Protein AF-A0A7D0PAF0-F1 (afdb_monomer)

Structure (mmCIF, N/CA/C/O backbone):
data_AF-A0A7D0PAF0-F1
#
_entry.id   AF-A0A7D0PAF0-F1
#
loop_
_atom_site.group_PDB
_atom_site.id
_atom_site.type_symbol
_atom_site.label_atom_id
_atom_site.label_alt_id
_atom_site.label_comp_id
_atom_site.label_asym_id
_atom_site.label_entity_id
_atom_site.label_seq_id
_atom_site.pdbx_PDB_ins_code
_atom_site.Cartn_x
_atom_site.Cartn_y
_atom_site.Cartn_z
_atom_site.occupancy
_atom_site.B_iso_or_equiv
_atom_site.auth_seq_id
_atom_site.auth_comp_id
_atom_site.auth_asym_id
_atom_site.auth_atom_id
_atom_site.pdbx_PDB_model_num
ATOM 1 N N . MET A 1 1 ? 22.357 -59.387 -18.280 1.00 42.50 1 MET A N 1
ATOM 2 C CA . MET A 1 1 ? 22.967 -58.075 -17.972 1.00 42.50 1 MET A CA 1
ATOM 3 C C . MET A 1 1 ? 22.561 -57.061 -19.033 1.00 42.50 1 MET A C 1
ATOM 5 O O . MET A 1 1 ? 23.056 -57.149 -20.149 1.00 42.50 1 MET A O 1
ATOM 9 N N . LYS A 1 2 ? 21.662 -56.127 -18.709 1.00 41.62 2 LYS A N 1
ATOM 10 C CA . LYS A 1 2 ? 21.566 -54.812 -19.366 1.00 41.62 2 LYS A CA 1
ATOM 11 C C . LYS A 1 2 ? 20.629 -53.947 -18.513 1.00 41.62 2 LYS A C 1
ATOM 13 O O . LYS A 1 2 ? 19.415 -54.099 -18.573 1.00 41.62 2 LYS A O 1
ATOM 18 N N . PHE A 1 3 ? 21.205 -53.129 -17.635 1.00 47.62 3 PHE A N 1
ATOM 19 C CA . PHE A 1 3 ? 20.460 -52.125 -16.877 1.00 47.62 3 PHE A CA 1
ATOM 20 C C . PHE A 1 3 ? 20.032 -51.027 -17.854 1.00 47.62 3 PHE A C 1
ATOM 22 O O . PHE A 1 3 ? 20.879 -50.311 -18.385 1.00 47.62 3 PHE A O 1
ATOM 29 N N . LEU A 1 4 ? 18.733 -50.924 -18.131 1.00 47.91 4 LEU A N 1
ATOM 30 C CA . LEU A 1 4 ? 18.165 -49.781 -18.840 1.00 47.91 4 LEU A CA 1
ATOM 31 C C . LEU A 1 4 ? 18.051 -48.629 -17.839 1.00 47.91 4 LEU A C 1
ATOM 33 O O . LEU A 1 4 ? 17.118 -48.567 -17.043 1.00 47.91 4 LEU A O 1
ATOM 37 N N . ILE A 1 5 ? 19.056 -47.756 -17.845 1.00 57.22 5 ILE A N 1
ATOM 38 C CA . ILE A 1 5 ? 19.066 -46.505 -17.090 1.00 57.22 5 ILE A CA 1
ATOM 39 C C . ILE A 1 5 ? 18.062 -45.568 -17.769 1.00 57.22 5 ILE A C 1
ATOM 41 O O . ILE A 1 5 ? 18.363 -44.954 -18.790 1.00 57.22 5 ILE A O 1
ATOM 45 N N . PHE A 1 6 ? 16.851 -45.481 -17.219 1.00 53.66 6 PHE A N 1
ATOM 46 C CA . PHE A 1 6 ? 15.925 -44.401 -17.541 1.00 53.66 6 PHE A CA 1
ATOM 47 C C . PHE A 1 6 ? 16.489 -43.107 -16.946 1.00 53.66 6 PHE A C 1
ATOM 49 O O . PHE A 1 6 ? 16.373 -42.856 -15.748 1.00 53.66 6 PHE A O 1
ATOM 56 N N . PHE A 1 7 ? 17.138 -42.295 -17.782 1.00 56.78 7 PHE A N 1
ATOM 57 C CA . PHE A 1 7 ? 17.457 -40.908 -17.458 1.00 56.78 7 PHE A CA 1
ATOM 58 C C . PHE A 1 7 ? 16.136 -40.142 -17.322 1.00 56.78 7 PHE A C 1
ATOM 60 O O . PHE A 1 7 ? 15.528 -39.733 -18.311 1.00 56.78 7 PHE A O 1
ATOM 67 N N . VAL A 1 8 ? 15.666 -39.983 -16.086 1.00 56.81 8 VAL A N 1
ATOM 68 C CA . VAL A 1 8 ? 14.598 -39.041 -15.755 1.00 56.81 8 VAL A CA 1
ATOM 69 C C . VAL A 1 8 ? 15.165 -37.643 -15.996 1.00 56.81 8 VAL A C 1
ATOM 71 O O . VAL A 1 8 ? 15.962 -37.134 -15.210 1.00 56.81 8 VAL A O 1
ATOM 74 N N . LEU A 1 9 ? 14.790 -37.042 -17.125 1.00 55.28 9 LEU A N 1
ATOM 75 C CA . LEU A 1 9 ? 14.985 -35.624 -17.414 1.00 55.28 9 LEU A CA 1
ATOM 76 C C . LEU A 1 9 ? 14.126 -34.826 -16.426 1.00 55.28 9 LEU A C 1
ATOM 78 O O . LEU A 1 9 ? 12.972 -34.504 -16.696 1.00 55.28 9 LEU A O 1
ATOM 82 N N . ILE A 1 10 ? 14.680 -34.540 -15.249 1.00 61.09 10 ILE A N 1
ATOM 83 C CA . ILE A 1 10 ? 14.129 -33.532 -14.348 1.00 61.09 10 ILE A CA 1
ATOM 84 C C . ILE A 1 10 ? 14.406 -32.188 -15.019 1.00 61.09 10 ILE A C 1
ATOM 86 O O . ILE A 1 10 ? 15.493 -31.625 -14.897 1.00 61.09 10 ILE A O 1
ATOM 90 N N . THR A 1 11 ? 13.438 -31.687 -15.784 1.00 57.12 11 THR A N 1
ATOM 91 C CA . THR A 1 11 ? 13.436 -30.292 -16.215 1.00 57.12 11 THR A CA 1
ATOM 92 C C . THR A 1 11 ? 13.287 -29.441 -14.962 1.00 57.12 11 THR A C 1
ATOM 94 O O . THR A 1 11 ? 12.195 -29.318 -14.407 1.00 57.12 11 THR A O 1
ATOM 97 N N . VAL A 1 12 ? 14.398 -28.889 -14.481 1.00 58.94 12 VAL A N 1
ATOM 98 C CA . VAL A 1 12 ? 14.377 -27.838 -13.466 1.00 58.94 12 VAL A CA 1
ATOM 99 C C . VAL A 1 12 ? 13.710 -26.634 -14.124 1.00 58.94 12 VAL A C 1
ATOM 101 O O . VAL A 1 12 ? 14.317 -25.950 -14.945 1.00 58.94 12 VAL A O 1
ATOM 104 N N . VAL A 1 13 ? 12.427 -26.417 -13.833 1.00 53.75 13 VAL A N 1
ATOM 105 C CA . VAL A 1 13 ? 11.752 -25.172 -14.200 1.00 53.75 13 VAL A CA 1
ATOM 106 C C . VAL A 1 13 ? 12.341 -24.097 -13.298 1.00 53.75 13 VAL A C 1
ATOM 108 O O . VAL A 1 13 ? 11.983 -23.979 -12.128 1.00 53.75 13 VAL A O 1
ATOM 111 N N . SER A 1 14 ? 13.302 -23.351 -13.829 1.00 49.28 14 SER A N 1
ATOM 112 C CA . SER A 1 14 ? 13.846 -22.168 -13.177 1.00 49.28 14 SER A CA 1
ATOM 113 C C . SER A 1 14 ? 12.748 -21.104 -13.126 1.00 49.28 14 SER A C 1
ATOM 115 O O . SER A 1 14 ? 12.55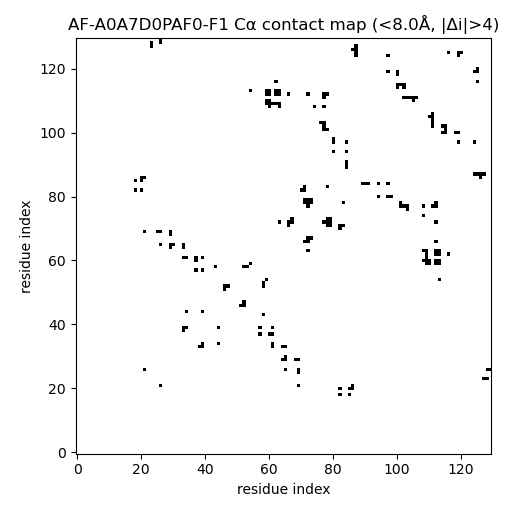1 -20.371 -14.093 1.00 49.28 14 SER A O 1
ATOM 117 N N . VAL A 1 15 ? 12.007 -21.019 -12.017 1.00 55.62 15 VAL A N 1
ATOM 118 C CA . VAL A 1 15 ? 11.228 -19.815 -11.702 1.00 55.62 15 VAL A CA 1
ATOM 119 C C . VAL A 1 15 ? 12.236 -18.679 -11.567 1.00 55.62 15 VAL A C 1
ATOM 121 O O . VAL A 1 15 ? 13.009 -18.621 -10.612 1.00 55.62 15 VAL A O 1
ATOM 124 N N . SER A 1 16 ? 12.279 -17.792 -12.559 1.00 53.69 16 SER A N 1
ATOM 125 C CA . SER A 1 16 ? 12.940 -16.505 -12.396 1.00 53.69 16 SER A CA 1
ATOM 126 C C . SER A 1 16 ? 12.205 -15.758 -11.286 1.00 53.69 16 SER A C 1
ATOM 128 O O . SER A 1 16 ? 10.996 -15.556 -11.395 1.00 53.69 16 SER A O 1
ATOM 130 N N . ALA A 1 17 ? 12.917 -15.356 -10.234 1.00 62.69 17 ALA A N 1
ATOM 131 C CA . ALA A 1 17 ? 12.399 -14.562 -9.119 1.00 62.69 17 ALA A CA 1
ATOM 132 C C . ALA A 1 17 ? 12.093 -13.104 -9.540 1.00 62.69 17 ALA A C 1
ATOM 134 O O . ALA A 1 17 ? 12.632 -12.150 -8.982 1.00 62.69 17 ALA A O 1
ATOM 135 N N . GLY A 1 18 ? 11.287 -12.931 -10.589 1.00 71.62 18 GLY A N 1
ATOM 136 C CA . GLY A 1 18 ? 10.774 -11.643 -11.039 1.00 71.62 18 GLY A CA 1
ATOM 137 C C . GLY A 1 18 ? 9.464 -11.308 -10.332 1.00 71.62 18 GLY A C 1
ATOM 138 O O . GLY A 1 18 ? 8.658 -12.194 -10.056 1.00 71.62 18 GLY A O 1
ATOM 139 N N . TYR A 1 19 ? 9.256 -10.026 -10.039 1.00 90.50 19 TYR A N 1
ATOM 140 C CA . TYR A 1 19 ? 7.970 -9.535 -9.555 1.00 90.50 19 TYR A CA 1
ATOM 141 C C . TYR A 1 19 ? 6.920 -9.612 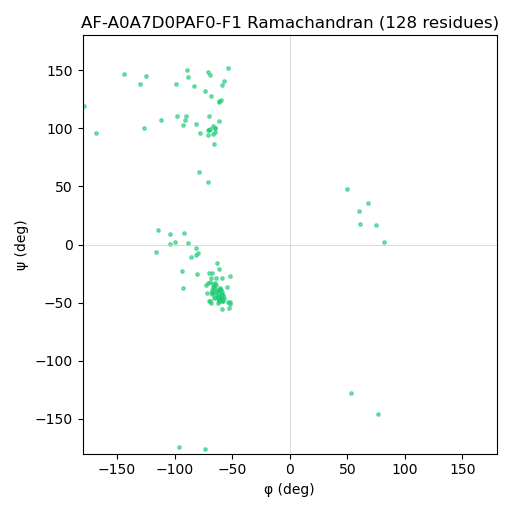-10.663 1.00 90.50 19 TYR A C 1
ATOM 143 O O . TYR A 1 19 ? 7.135 -9.113 -11.768 1.00 90.50 19 TYR A O 1
ATOM 151 N N . ASP A 1 20 ? 5.790 -10.233 -10.349 1.00 92.81 20 ASP A N 1
ATOM 152 C CA . ASP A 1 20 ? 4.647 -10.357 -11.246 1.00 92.81 20 ASP A CA 1
ATOM 153 C C . ASP A 1 20 ? 3.699 -9.165 -11.051 1.00 92.81 20 ASP A C 1
ATOM 155 O O . ASP A 1 20 ? 3.074 -9.033 -9.993 1.00 92.81 20 ASP A O 1
ATOM 159 N N . VAL A 1 21 ? 3.632 -8.288 -12.059 1.00 94.25 21 VAL A N 1
ATOM 160 C CA . VAL A 1 21 ? 2.849 -7.045 -12.025 1.00 94.25 21 VAL A CA 1
ATOM 161 C C . VAL A 1 21 ? 1.367 -7.357 -11.855 1.00 94.25 21 VAL A C 1
ATOM 163 O O . VAL A 1 21 ? 0.758 -8.057 -12.659 1.00 94.25 21 VAL A O 1
ATOM 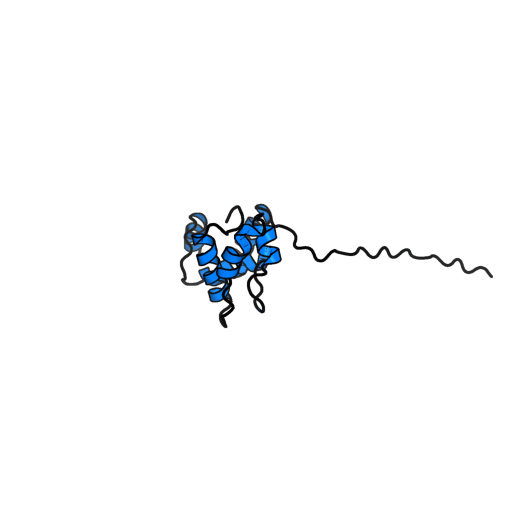166 N N . LYS A 1 22 ? 0.773 -6.782 -10.811 1.00 95.31 22 LYS A N 1
ATOM 167 C CA . LYS A 1 22 ? -0.616 -7.014 -10.426 1.00 95.31 22 LYS A CA 1
ATOM 168 C C . LYS A 1 22 ? -1.567 -6.152 -11.230 1.00 95.31 22 LYS A C 1
ATOM 170 O O . LYS A 1 22 ? -1.327 -4.964 -11.436 1.00 95.31 22 LYS A O 1
ATOM 175 N N . ASN A 1 23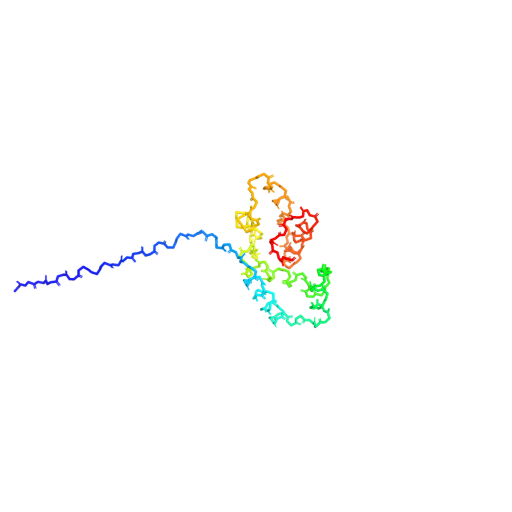 ? -2.658 -6.752 -11.678 1.00 94.94 23 ASN A N 1
ATOM 176 C CA . ASN A 1 23 ? -3.685 -6.059 -12.440 1.00 94.94 23 ASN A CA 1
ATOM 177 C C . ASN A 1 23 ? -4.837 -5.592 -11.526 1.00 94.94 23 ASN A C 1
ATOM 179 O O . ASN A 1 23 ? -4.797 -5.706 -10.297 1.00 94.94 23 ASN A O 1
ATOM 183 N N . LYS A 1 24 ? -5.898 -5.055 -12.135 1.00 94.81 24 LYS A N 1
ATOM 184 C CA . LYS A 1 24 ? -7.084 -4.596 -11.404 1.00 94.81 24 LYS A CA 1
ATOM 185 C C . LYS A 1 24 ? -7.787 -5.718 -10.624 1.00 94.81 24 LYS A C 1
ATOM 187 O O . LYS A 1 24 ? -8.278 -5.462 -9.528 1.00 94.81 24 LYS A O 1
ATOM 192 N N . GLU A 1 25 ? -7.848 -6.932 -11.164 1.00 96.19 25 GLU A N 1
ATOM 193 C CA . GLU A 1 25 ? -8.487 -8.078 -10.505 1.00 96.19 25 GLU A CA 1
ATOM 194 C C . GLU A 1 25 ? -7.705 -8.508 -9.262 1.00 96.19 25 GLU A C 1
ATOM 196 O O . GLU A 1 25 ? -8.306 -8.797 -8.227 1.00 96.19 25 GLU A O 1
ATOM 201 N N . ASP A 1 26 ? -6.371 -8.482 -9.331 1.00 97.12 26 ASP A N 1
ATOM 202 C CA . ASP A 1 26 ? -5.506 -8.737 -8.179 1.00 97.12 26 ASP A CA 1
ATOM 203 C C . ASP A 1 26 ? -5.720 -7.697 -7.073 1.00 97.12 26 ASP A C 1
ATOM 205 O O . ASP A 1 26 ? -5.850 -8.056 -5.902 1.00 97.12 26 ASP A O 1
ATOM 209 N N . LEU A 1 27 ? -5.813 -6.414 -7.442 1.00 96.56 27 LEU A N 1
ATOM 210 C CA . LEU A 1 27 ? -6.101 -5.326 -6.507 1.00 96.56 27 LEU A CA 1
ATOM 211 C C . LEU A 1 27 ? -7.490 -5.470 -5.874 1.00 96.56 27 LEU A C 1
ATOM 213 O O . LEU A 1 27 ? -7.632 -5.337 -4.659 1.00 96.56 27 LEU A O 1
ATOM 217 N N . ASP A 1 28 ? -8.518 -5.763 -6.667 1.00 97.38 28 ASP A N 1
ATOM 218 C CA . ASP A 1 28 ? -9.880 -5.931 -6.158 1.00 97.38 28 ASP A CA 1
ATOM 219 C C . ASP A 1 28 ? -9.991 -7.172 -5.251 1.00 97.38 28 ASP A C 1
ATOM 221 O O . ASP A 1 28 ? -10.655 -7.117 -4.209 1.00 97.38 28 ASP A O 1
ATOM 225 N N . ARG A 1 29 ? -9.270 -8.257 -5.572 1.00 98.25 29 ARG A N 1
ATOM 226 C CA . ARG A 1 29 ? -9.128 -9.430 -4.698 1.00 98.25 29 ARG A CA 1
ATOM 227 C C . ARG A 1 29 ? -8.432 -9.069 -3.385 1.00 98.25 29 ARG A C 1
ATOM 229 O O . ARG A 1 29 ? -8.991 -9.347 -2.327 1.00 98.25 29 ARG A O 1
ATOM 236 N N . ALA A 1 30 ? -7.287 -8.386 -3.439 1.00 98.19 30 ALA A N 1
ATOM 237 C CA . ALA A 1 30 ? -6.551 -7.947 -2.254 1.00 98.19 30 ALA A CA 1
ATOM 238 C C . ALA A 1 30 ? -7.418 -7.076 -1.330 1.00 98.19 30 ALA A C 1
ATOM 240 O O . ALA A 1 30 ? -7.493 -7.326 -0.128 1.00 98.19 30 ALA A O 1
ATOM 241 N N . ARG A 1 31 ? -8.145 -6.095 -1.882 1.00 97.88 31 ARG A N 1
ATOM 242 C CA . ARG A 1 31 ? -9.074 -5.253 -1.109 1.00 97.88 31 ARG A CA 1
ATOM 243 C C . ARG A 1 31 ? -10.156 -6.080 -0.423 1.00 97.88 31 ARG A C 1
ATOM 245 O O . ARG A 1 31 ? -10.415 -5.877 0.762 1.00 97.88 31 ARG A O 1
ATOM 252 N N . LYS A 1 32 ? -10.785 -7.009 -1.150 1.00 98.38 32 LYS A N 1
ATOM 253 C CA . LYS A 1 32 ? -11.839 -7.877 -0.610 1.00 98.38 32 LYS A CA 1
ATOM 254 C C . LYS A 1 32 ? -11.315 -8.743 0.535 1.00 98.38 32 LYS A C 1
ATOM 256 O O . LYS A 1 32 ? -11.952 -8.793 1.585 1.00 98.38 32 LYS A O 1
ATOM 261 N N . GLU A 1 33 ? -10.168 -9.385 0.343 1.00 98.56 33 GLU A N 1
ATOM 262 C CA . GLU A 1 33 ? -9.526 -10.221 1.361 1.00 98.56 33 GLU A CA 1
ATOM 263 C C . GLU A 1 33 ? -9.181 -9.400 2.607 1.00 98.56 33 GLU A C 1
ATOM 265 O O . GLU A 1 33 ? -9.554 -9.787 3.711 1.00 98.56 33 GLU A O 1
ATOM 270 N N . CYS A 1 34 ? -8.588 -8.216 2.442 1.00 98.62 34 CYS A N 1
ATOM 271 C CA . CYS A 1 34 ? -8.240 -7.338 3.560 1.00 98.62 34 CYS A CA 1
ATOM 272 C C . CYS A 1 34 ? -9.464 -6.788 4.306 1.00 98.62 34 CYS A C 1
ATOM 274 O O . CYS A 1 34 ? -9.428 -6.664 5.530 1.00 98.62 34 CYS A O 1
ATOM 276 N N . ILE A 1 35 ? -10.566 -6.489 3.604 1.00 98.56 35 ILE A N 1
ATOM 277 C CA . ILE A 1 35 ? -11.839 -6.107 4.238 1.00 98.56 35 ILE A CA 1
ATOM 278 C C . ILE A 1 35 ? -12.351 -7.237 5.136 1.00 98.56 35 ILE A C 1
ATOM 280 O O . ILE A 1 35 ? -12.785 -6.979 6.259 1.00 98.56 35 ILE A O 1
ATOM 284 N N . GLN A 1 36 ? -12.301 -8.479 4.646 1.00 98.44 36 GLN A N 1
ATOM 285 C CA . GLN A 1 36 ? -12.775 -9.649 5.383 1.00 98.44 36 GLN A CA 1
ATOM 286 C C . GLN A 1 36 ? -11.866 -9.990 6.567 1.00 98.44 36 GLN A C 1
ATOM 288 O O . GLN A 1 36 ? -12.359 -10.156 7.682 1.00 98.44 36 GLN A O 1
ATOM 293 N N . GLU A 1 37 ? -10.554 -10.055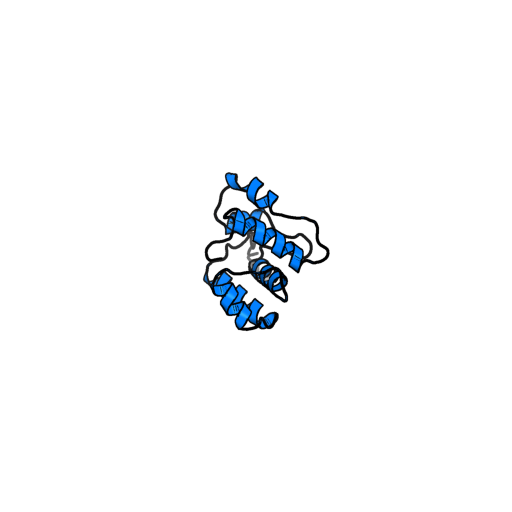 6.340 1.00 98.25 37 GLU A N 1
ATOM 294 C CA . GLU A 1 37 ? -9.549 -10.421 7.342 1.00 98.25 37 GLU A CA 1
ATOM 295 C C . GLU A 1 37 ? -9.548 -9.447 8.524 1.00 98.25 37 GLU A C 1
ATOM 297 O O . GLU A 1 37 ? -9.608 -9.861 9.682 1.00 98.25 37 GLU A O 1
ATOM 302 N N . LEU A 1 38 ? -9.568 -8.144 8.234 1.00 98.12 38 LEU A N 1
ATOM 303 C CA . LEU A 1 38 ? -9.517 -7.094 9.251 1.00 98.12 38 LEU A CA 1
ATOM 304 C C . LEU A 1 38 ? -10.899 -6.691 9.777 1.00 98.12 38 LEU A C 1
ATOM 306 O O . LEU A 1 38 ? -10.995 -5.793 10.613 1.00 98.12 38 LEU A O 1
ATOM 310 N N . LYS A 1 39 ? -11.970 -7.336 9.290 1.00 97.94 39 LYS A N 1
ATOM 311 C CA . LYS A 1 39 ? -13.367 -7.027 9.634 1.00 97.94 39 LYS A CA 1
ATOM 312 C C . LYS A 1 39 ? -13.669 -5.531 9.497 1.00 97.94 39 LYS A C 1
ATOM 314 O O . LYS A 1 39 ? -14.229 -4.913 10.403 1.00 97.94 39 LYS A O 1
ATOM 319 N N . VAL A 1 40 ? -13.271 -4.945 8.366 1.00 98.00 40 VAL A N 1
ATOM 320 C CA . VAL A 1 40 ? -13.430 -3.508 8.112 1.00 98.00 40 VAL A CA 1
ATOM 321 C C . VAL A 1 40 ? -14.922 -3.142 8.166 1.00 98.00 40 VAL A C 1
ATOM 323 O O . VAL A 1 40 ? -15.716 -3.723 7.420 1.00 98.00 40 VAL A O 1
ATOM 326 N N . PRO A 1 41 ? -15.329 -2.180 9.016 1.00 97.62 41 PRO A N 1
ATOM 327 C CA . PRO A 1 41 ? -16.713 -1.725 9.091 1.00 97.62 41 PRO A CA 1
ATOM 328 C C . PRO A 1 41 ? -17.234 -1.224 7.741 1.00 97.62 41 PRO A C 1
ATOM 330 O O . PRO A 1 41 ? -16.535 -0.499 7.035 1.00 97.62 41 PRO A O 1
ATOM 333 N N . GLY A 1 42 ? -18.496 -1.528 7.417 1.00 96.25 42 GLY A N 1
ATOM 334 C CA . GLY A 1 42 ? -19.110 -1.136 6.140 1.00 96.25 42 GLY A CA 1
ATOM 335 C C . GLY A 1 42 ? -19.026 0.367 5.842 1.00 96.25 42 GLY A C 1
ATOM 336 O O . GLY A 1 42 ? -18.738 0.747 4.713 1.00 96.25 42 GLY A O 1
ATOM 337 N N . GLY A 1 43 ? -19.154 1.218 6.868 1.00 96.00 43 GLY A N 1
ATOM 338 C CA . GLY A 1 43 ? -18.993 2.668 6.714 1.00 96.00 43 GLY A CA 1
ATOM 339 C C . GLY A 1 43 ? -17.602 3.080 6.213 1.00 96.00 43 GLY A C 1
ATOM 340 O O . GLY A 1 43 ? -17.503 3.953 5.356 1.00 96.00 43 GLY A O 1
ATOM 341 N N . LEU A 1 44 ? -16.535 2.411 6.668 1.00 97.44 44 LEU A N 1
ATOM 342 C CA . LEU A 1 44 ? -15.182 2.652 6.154 1.00 97.44 44 LEU A CA 1
ATOM 343 C C . LEU A 1 44 ? -15.004 2.082 4.744 1.00 97.44 44 LEU A C 1
ATOM 345 O O . LEU A 1 44 ? -14.348 2.706 3.919 1.00 97.44 44 LEU A O 1
ATOM 349 N N . VAL A 1 45 ? -15.632 0.945 4.422 1.00 96.88 45 VAL A N 1
ATOM 350 C CA . VAL A 1 45 ? -15.628 0.405 3.048 1.00 96.88 45 VAL A CA 1
ATOM 351 C C . VAL A 1 45 ? -16.225 1.414 2.06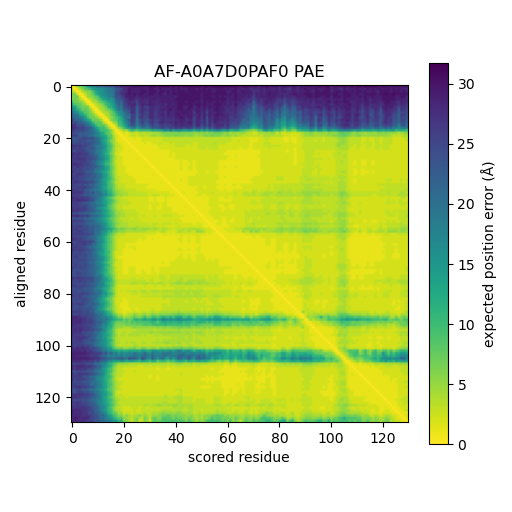0 1.00 96.88 45 VAL A C 1
ATOM 353 O O . VAL A 1 45 ? -15.684 1.605 0.968 1.00 96.88 45 VAL A O 1
ATOM 356 N N . ASP A 1 46 ? -17.304 2.098 2.439 1.00 97.12 46 ASP A N 1
ATOM 357 C CA . ASP A 1 46 ? -17.910 3.142 1.611 1.0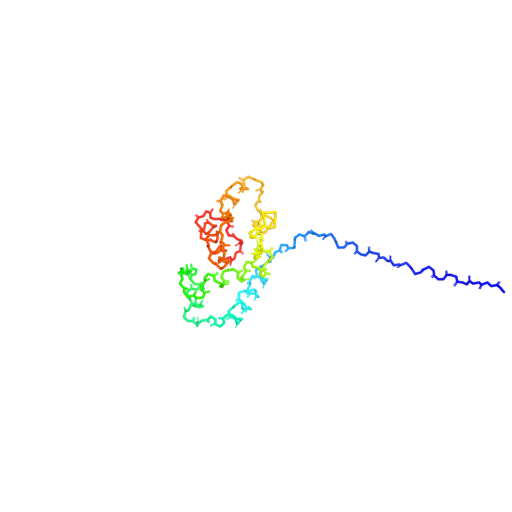0 97.12 46 ASP A CA 1
ATOM 358 C C . ASP A 1 46 ? -17.039 4.402 1.497 1.00 97.12 46 ASP A C 1
ATOM 360 O O . ASP A 1 46 ? -17.036 5.046 0.445 1.00 97.12 46 ASP A O 1
ATOM 364 N N . GLU A 1 47 ? -16.262 4.743 2.530 1.00 96.94 47 GLU A N 1
ATOM 365 C CA . GLU A 1 47 ? -15.236 5.790 2.451 1.00 96.94 47 GLU A CA 1
ATOM 366 C C . GLU A 1 47 ? -14.096 5.396 1.494 1.00 96.94 47 GLU A C 1
ATOM 368 O O . GLU A 1 47 ? -13.737 6.178 0.609 1.00 96.94 47 GLU A O 1
ATOM 373 N N . TYR A 1 48 ? -13.587 4.164 1.580 1.00 95.19 48 TYR A N 1
ATOM 374 C CA . TYR A 1 48 ? -12.497 3.673 0.727 1.00 95.19 48 TYR A CA 1
ATOM 375 C C . TYR A 1 48 ? -12.884 3.675 -0.755 1.00 95.19 48 TYR A C 1
ATOM 377 O O . TYR A 1 48 ? -12.096 4.090 -1.604 1.00 95.19 48 TYR A O 1
ATOM 385 N N . ARG A 1 49 ? -14.133 3.313 -1.080 1.00 93.25 49 ARG A N 1
ATOM 386 C CA . ARG A 1 49 ? -14.688 3.422 -2.446 1.00 93.25 49 ARG A CA 1
ATOM 387 C C . ARG A 1 49 ? -14.668 4.852 -2.991 1.00 93.25 49 ARG A C 1
ATOM 389 O O . ARG A 1 49 ? -14.564 5.042 -4.199 1.00 93.25 49 ARG A O 1
ATOM 396 N N . LYS A 1 50 ? -14.745 5.852 -2.111 1.00 94.81 50 LYS A N 1
ATOM 397 C CA . LYS A 1 50 ? -14.653 7.285 -2.439 1.00 94.81 50 LYS A CA 1
ATOM 398 C C . LYS A 1 50 ? -13.219 7.817 -2.351 1.00 94.81 50 LYS A C 1
ATOM 400 O O . LYS A 1 50 ? -13.020 9.025 -2.420 1.00 94.81 50 LYS A O 1
ATOM 405 N N . LYS A 1 51 ? -12.230 6.929 -2.197 1.00 93.00 51 LYS A N 1
ATOM 406 C CA . LYS A 1 51 ? -10.810 7.251 -1.991 1.00 93.00 51 LYS A CA 1
ATOM 407 C C . LYS A 1 51 ? -10.545 8.085 -0.733 1.00 93.00 51 LYS A C 1
ATOM 409 O O . LYS A 1 51 ? -9.587 8.852 -0.683 1.00 93.00 51 LYS A O 1
ATOM 414 N N . ILE A 1 52 ? -11.386 7.931 0.288 1.00 95.00 52 ILE A N 1
ATOM 415 C CA . ILE A 1 52 ? -11.218 8.577 1.588 1.00 95.00 52 ILE A CA 1
ATOM 416 C C . ILE A 1 52 ? -10.561 7.566 2.524 1.00 95.00 52 ILE A C 1
ATOM 418 O O . ILE A 1 52 ? -11.180 6.584 2.913 1.00 95.00 52 ILE A O 1
ATOM 422 N N . TYR A 1 53 ? -9.307 7.818 2.888 1.00 94.81 53 TYR A N 1
ATOM 423 C CA . TYR A 1 53 ? -8.526 6.969 3.785 1.00 94.81 53 TYR A CA 1
ATOM 424 C C . TYR A 1 53 ? -7.990 7.841 4.921 1.00 94.81 53 TYR A C 1
ATOM 426 O O . TYR A 1 53 ? -7.047 8.600 4.721 1.00 94.81 53 TYR A O 1
ATOM 434 N N . LYS A 1 54 ? -8.632 7.795 6.090 1.00 95.19 54 LYS A N 1
ATOM 435 C CA . LYS A 1 54 ? -8.218 8.558 7.280 1.00 95.19 54 LYS A CA 1
ATOM 436 C C . LYS A 1 54 ? -7.229 7.742 8.110 1.00 95.19 54 LYS A C 1
ATOM 438 O O . LYS A 1 54 ? -7.334 6.519 8.152 1.00 95.19 54 LYS A O 1
ATOM 443 N N . PHE A 1 55 ? -6.310 8.398 8.818 1.00 94.62 55 PHE A N 1
ATOM 444 C CA . PHE A 1 55 ? -5.383 7.723 9.736 1.00 94.62 55 PHE A CA 1
ATOM 445 C C . PHE A 1 55 ? -6.077 7.389 11.062 1.00 94.62 55 PHE A C 1
ATOM 447 O O . PHE A 1 55 ? -5.752 7.929 12.113 1.00 94.62 55 PHE A O 1
ATOM 454 N N . GLU A 1 56 ? -7.104 6.550 10.995 1.00 93.06 56 GLU A N 1
ATOM 455 C CA . GLU A 1 56 ? -7.968 6.231 12.126 1.00 93.06 56 GLU A CA 1
ATOM 456 C C . GLU A 1 56 ? -8.397 4.764 12.071 1.00 93.06 56 GLU A C 1
ATOM 458 O O . GLU A 1 56 ? -8.604 4.187 10.993 1.00 93.06 56 GLU A O 1
ATOM 463 N N . GLY A 1 57 ? -8.556 4.172 13.257 1.00 94.31 57 GLY A N 1
ATOM 464 C CA . GLY A 1 57 ? -9.031 2.803 13.422 1.00 94.31 57 GLY A CA 1
ATOM 465 C C . GLY A 1 57 ? -8.219 1.796 12.605 1.00 94.31 57 GLY A C 1
ATOM 466 O O . GLY A 1 57 ? -6.995 1.751 12.680 1.00 94.31 57 GLY A O 1
ATOM 467 N N . VAL A 1 58 ? -8.917 0.983 11.810 1.00 97.44 58 VAL A N 1
ATOM 468 C CA . VAL A 1 58 ? -8.331 -0.122 11.030 1.00 97.44 58 VAL A CA 1
ATOM 469 C C . VAL A 1 58 ? -7.681 0.322 9.711 1.00 97.44 58 VAL A C 1
ATOM 471 O O . VAL A 1 58 ? -6.996 -0.466 9.061 1.00 97.44 58 VAL A O 1
ATOM 474 N N . THR A 1 59 ? -7.860 1.580 9.301 1.00 97.94 59 THR A N 1
ATOM 475 C CA . THR A 1 59 ? -7.447 2.055 7.971 1.00 97.94 59 THR A CA 1
ATOM 476 C C . THR A 1 59 ? -5.949 1.902 7.686 1.00 97.94 59 THR A C 1
ATOM 478 O O . THR A 1 59 ? -5.620 1.418 6.600 1.00 97.94 59 THR A O 1
ATOM 481 N N . PRO A 1 60 ? -5.019 2.223 8.611 1.00 97.44 60 PRO A N 1
ATOM 482 C CA . PRO A 1 60 ? -3.592 2.021 8.357 1.00 97.44 60 PRO A CA 1
ATOM 483 C C . PRO A 1 60 ? -3.251 0.553 8.079 1.00 97.44 60 PRO A C 1
ATOM 485 O O . PRO A 1 60 ? -2.537 0.241 7.126 1.00 97.44 60 PRO A O 1
ATOM 488 N N . CYS A 1 61 ? -3.840 -0.365 8.849 1.00 98.31 61 CYS A N 1
ATOM 489 C CA . CYS A 1 61 ? -3.628 -1.797 8.663 1.00 98.31 61 CYS A CA 1
ATOM 490 C C . CYS A 1 61 ? -4.302 -2.335 7.398 1.00 98.31 61 CYS A C 1
ATOM 492 O O . CYS A 1 61 ? -3.750 -3.221 6.751 1.00 98.31 61 CYS A O 1
ATOM 494 N N . TYR A 1 62 ? -5.450 -1.783 6.997 1.00 98.62 62 TYR A N 1
ATOM 495 C CA . TYR A 1 62 ? -6.065 -2.103 5.709 1.00 98.62 62 TYR A CA 1
ATOM 496 C C . TYR A 1 62 ? -5.144 -1.737 4.539 1.00 98.62 62 TYR A C 1
ATOM 498 O O . TYR A 1 62 ? -4.914 -2.566 3.659 1.00 98.62 62 TYR A O 1
ATOM 506 N N . ILE A 1 63 ? -4.552 -0.540 4.563 1.00 97.88 63 ILE A N 1
ATOM 507 C CA . ILE A 1 63 ? -3.595 -0.102 3.541 1.00 97.88 63 ILE A CA 1
ATOM 508 C C . ILE A 1 63 ? -2.370 -1.021 3.507 1.00 97.88 63 ILE A C 1
ATOM 510 O O . ILE A 1 63 ? -2.012 -1.516 2.437 1.00 97.88 63 ILE A O 1
ATOM 514 N N . LYS A 1 64 ? -1.773 -1.309 4.672 1.00 97.75 64 LYS A N 1
ATOM 515 C CA . LYS A 1 64 ? -0.669 -2.272 4.789 1.00 97.75 64 LYS A CA 1
ATOM 516 C C . LYS A 1 64 ? -1.042 -3.624 4.182 1.00 97.75 64 LYS A C 1
ATOM 518 O O . LYS A 1 64 ? -0.285 -4.157 3.374 1.00 97.75 64 LYS A O 1
ATOM 523 N N . CYS A 1 65 ? -2.208 -4.160 4.541 1.00 98.69 65 CYS A N 1
ATOM 524 C CA . CYS A 1 65 ? -2.686 -5.446 4.049 1.00 98.69 65 CYS A CA 1
ATOM 525 C C . CYS A 1 65 ? -2.777 -5.461 2.519 1.00 98.69 65 CYS A C 1
ATOM 527 O O . CYS A 1 65 ? -2.226 -6.363 1.892 1.00 98.69 65 CYS A O 1
ATOM 529 N N . VAL A 1 66 ? -3.385 -4.440 1.902 1.00 98.25 66 VAL A N 1
ATOM 530 C CA . VAL A 1 66 ? -3.514 -4.375 0.438 1.00 98.25 66 VAL A CA 1
ATOM 531 C C . VAL A 1 66 ? -2.139 -4.343 -0.231 1.00 98.25 66 VAL A C 1
ATOM 533 O O . VAL A 1 66 ? -1.888 -5.148 -1.124 1.00 98.25 66 VAL A O 1
ATOM 536 N N . PHE A 1 67 ? -1.216 -3.489 0.221 1.00 97.88 67 PHE A N 1
ATOM 537 C CA . PHE A 1 67 ? 0.135 -3.451 -0.353 1.00 97.88 67 PHE A CA 1
ATOM 538 C C . PHE A 1 67 ? 0.916 -4.753 -0.132 1.00 97.88 67 PHE A C 1
ATOM 540 O O . PHE A 1 67 ? 1.649 -5.177 -1.024 1.00 97.88 67 PHE A O 1
ATOM 547 N N . SER A 1 68 ? 0.721 -5.425 1.003 1.00 97.69 68 SER A N 1
ATOM 548 C CA . SER A 1 68 ? 1.360 -6.717 1.288 1.00 97.69 68 SER A CA 1
ATOM 549 C C . SER A 1 68 ? 0.828 -7.825 0.374 1.00 97.69 68 SER A C 1
ATOM 551 O O . SER A 1 68 ? 1.602 -8.602 -0.175 1.00 97.69 68 SER A O 1
ATOM 553 N N . ARG A 1 69 ? -0.491 -7.867 0.130 1.00 97.50 69 ARG A N 1
ATOM 554 C CA . ARG A 1 69 ? -1.131 -8.827 -0.793 1.00 97.50 69 ARG A CA 1
ATOM 555 C C . ARG A 1 69 ? -0.685 -8.636 -2.242 1.00 97.50 69 ARG A C 1
ATOM 557 O O . ARG A 1 69 ? -0.643 -9.601 -3.000 1.00 97.50 69 ARG A O 1
ATOM 564 N N . LEU A 1 70 ? -0.328 -7.410 -2.615 1.00 96.75 70 LEU A N 1
ATOM 565 C CA . LEU A 1 70 ? 0.273 -7.107 -3.913 1.00 96.75 70 LEU A CA 1
ATOM 566 C C . LEU A 1 70 ? 1.775 -7.427 -3.962 1.00 96.75 70 LEU A C 1
ATOM 568 O O . LEU A 1 70 ? 2.359 -7.360 -5.033 1.00 96.75 70 LEU A O 1
ATOM 572 N N . GLY A 1 71 ? 2.407 -7.786 -2.840 1.00 95.81 71 GLY A N 1
ATOM 573 C CA . GLY A 1 71 ? 3.849 -8.036 -2.756 1.00 95.81 71 GLY A CA 1
ATOM 574 C C . GLY A 1 71 ? 4.698 -6.762 -2.770 1.00 95.81 71 GLY A C 1
ATOM 575 O O . GLY A 1 71 ? 5.892 -6.818 -3.042 1.00 95.81 71 GLY A O 1
ATOM 576 N N . LEU A 1 72 ? 4.089 -5.606 -2.503 1.00 95.88 72 LEU A N 1
ATOM 577 C CA . LEU A 1 72 ? 4.735 -4.295 -2.581 1.00 95.88 72 LEU A CA 1
ATOM 578 C C . LEU A 1 72 ? 5.298 -3.823 -1.245 1.00 95.88 72 LEU A C 1
ATOM 580 O O . LEU A 1 72 ? 6.188 -2.976 -1.241 1.00 95.88 72 LEU A O 1
ATOM 584 N N . PHE A 1 73 ? 4.773 -4.348 -0.140 1.00 95.44 73 PHE A N 1
ATOM 585 C CA . PHE A 1 73 ? 5.190 -4.026 1.219 1.00 95.44 73 PHE A CA 1
ATOM 586 C C . PHE A 1 73 ? 5.454 -5.312 2.000 1.00 95.44 73 PHE A C 1
ATOM 588 O O . PHE A 1 73 ? 4.675 -6.259 1.912 1.00 95.44 73 PHE A O 1
ATOM 595 N N . ASP A 1 74 ? 6.530 -5.318 2.772 1.00 93.56 74 ASP A N 1
ATOM 596 C CA . ASP A 1 74 ? 6.895 -6.382 3.698 1.00 93.56 74 ASP A CA 1
ATOM 597 C C . ASP A 1 74 ? 7.084 -5.802 5.108 1.00 93.56 74 ASP A C 1
ATOM 599 O O . ASP A 1 74 ? 7.554 -4.678 5.268 1.00 93.56 74 ASP A O 1
ATOM 603 N N . ASP A 1 75 ? 6.715 -6.561 6.140 1.00 93.31 75 ASP A N 1
ATOM 604 C CA . ASP A 1 75 ? 6.767 -6.085 7.528 1.00 93.31 75 ASP A CA 1
ATOM 605 C C . ASP A 1 75 ? 8.194 -5.864 8.053 1.00 93.31 75 ASP A C 1
ATOM 607 O O . ASP A 1 75 ? 8.377 -5.081 8.984 1.00 93.31 75 ASP A O 1
ATOM 611 N N . ALA A 1 76 ? 9.197 -6.546 7.491 1.00 90.81 76 ALA A N 1
ATOM 612 C CA . ALA A 1 76 ? 10.586 -6.437 7.923 1.00 90.81 76 ALA A CA 1
ATOM 613 C C . ALA A 1 76 ? 11.364 -5.376 7.136 1.00 90.81 76 ALA A C 1
ATOM 615 O O . ALA A 1 76 ? 12.211 -4.693 7.711 1.00 90.81 76 ALA A O 1
ATOM 616 N N . ILE A 1 77 ? 11.099 -5.246 5.831 1.00 90.94 77 ILE A N 1
ATOM 617 C CA . ILE A 1 77 ? 11.891 -4.379 4.937 1.00 90.94 77 ILE A CA 1
ATOM 618 C C . ILE A 1 77 ? 11.112 -3.209 4.321 1.00 90.94 77 ILE A C 1
ATOM 620 O O . ILE A 1 77 ? 11.717 -2.361 3.670 1.00 90.94 77 ILE A O 1
ATOM 624 N N . GLY A 1 78 ? 9.797 -3.128 4.523 1.00 93.12 78 GLY A N 1
ATOM 625 C CA . GLY A 1 78 ? 8.965 -2.045 4.007 1.00 93.12 78 GLY A CA 1
ATOM 626 C C . GLY A 1 78 ? 8.657 -2.172 2.517 1.00 93.12 78 GLY A C 1
ATOM 627 O O . GLY A 1 78 ? 8.458 -3.271 1.993 1.00 93.12 78 GLY A O 1
ATOM 628 N N . PHE A 1 79 ? 8.567 -1.034 1.822 1.00 94.12 79 PHE A N 1
ATOM 629 C CA . PHE A 1 79 ? 8.273 -1.018 0.389 1.00 94.12 79 PHE A CA 1
ATOM 630 C C . PHE A 1 79 ? 9.471 -1.480 -0.449 1.00 94.12 79 PHE A C 1
ATOM 632 O O . PHE A 1 79 ? 10.588 -0.990 -0.296 1.00 94.12 79 PHE A O 1
ATOM 639 N N . GLN A 1 80 ? 9.227 -2.383 -1.401 1.00 91.38 80 GLN A N 1
ATOM 640 C CA . GLN A 1 80 ? 10.272 -2.891 -2.292 1.00 91.38 80 GLN A CA 1
ATOM 641 C C . GLN A 1 80 ? 10.367 -2.051 -3.569 1.00 91.38 80 GLN A C 1
ATOM 643 O O . GLN A 1 80 ? 9.519 -2.153 -4.455 1.00 91.38 80 GLN A O 1
ATOM 648 N N . THR A 1 81 ? 11.427 -1.246 -3.697 1.00 90.69 81 THR A N 1
ATOM 649 C CA . THR A 1 81 ? 11.584 -0.239 -4.767 1.00 90.69 81 THR A CA 1
ATOM 650 C C . THR A 1 81 ? 11.384 -0.812 -6.164 1.00 90.69 81 THR A C 1
ATOM 652 O O . THR A 1 81 ? 10.595 -0.287 -6.945 1.00 90.69 81 THR A O 1
ATOM 655 N N . ASN A 1 82 ? 12.077 -1.907 -6.481 1.00 90.81 82 ASN A N 1
ATOM 656 C CA . ASN A 1 82 ? 12.044 -2.484 -7.825 1.00 90.81 82 ASN A CA 1
ATO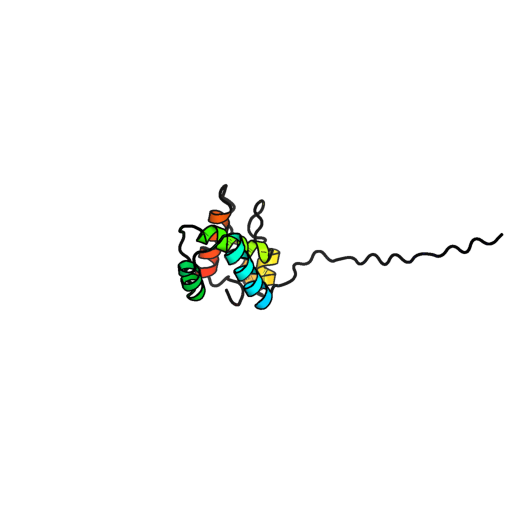M 657 C C . ASN A 1 82 ? 10.657 -3.035 -8.177 1.00 90.81 82 ASN A C 1
ATOM 659 O O . ASN A 1 82 ? 10.207 -2.888 -9.310 1.00 90.81 82 ASN A O 1
ATOM 663 N N . TYR A 1 83 ? 9.967 -3.633 -7.204 1.00 93.50 83 TYR A N 1
ATOM 664 C CA . TYR A 1 83 ? 8.633 -4.202 -7.400 1.00 93.50 83 TYR A CA 1
ATOM 665 C C . TYR A 1 83 ? 7.603 -3.089 -7.559 1.00 93.50 83 TYR A C 1
ATOM 667 O O . TYR A 1 83 ? 6.765 -3.130 -8.454 1.00 93.50 83 TYR A O 1
ATOM 675 N N . TYR A 1 84 ? 7.731 -2.039 -6.749 1.00 94.44 84 TYR A N 1
ATOM 676 C CA . TYR A 1 84 ? 6.865 -0.873 -6.809 1.00 94.44 84 TYR A CA 1
ATOM 677 C C . TYR A 1 84 ? 6.972 -0.139 -8.145 1.00 94.44 84 TYR A C 1
ATOM 679 O O . TYR A 1 84 ? 5.960 0.189 -8.757 1.00 94.44 84 TYR A O 1
ATOM 687 N N . LEU A 1 85 ? 8.189 0.083 -8.638 1.00 93.12 85 LEU A N 1
ATOM 688 C CA . LEU A 1 85 ? 8.404 0.757 -9.917 1.00 93.12 85 LEU A CA 1
ATOM 689 C C . LEU A 1 85 ? 7.910 -0.068 -11.103 1.00 93.12 85 LEU A C 1
ATOM 691 O O . LEU A 1 85 ? 7.260 0.479 -11.994 1.00 93.12 85 LEU A O 1
ATOM 695 N N . ALA A 1 86 ? 8.150 -1.383 -11.075 1.00 93.00 86 ALA A N 1
ATOM 696 C CA . ALA A 1 86 ? 7.566 -2.302 -12.045 1.00 93.00 86 ALA A CA 1
ATOM 697 C C . ALA A 1 86 ? 6.031 -2.231 -12.019 1.00 93.00 86 ALA A C 1
ATOM 699 O O . ALA A 1 86 ? 5.401 -2.143 -13.069 1.00 93.00 86 ALA A O 1
ATOM 700 N N . GLN A 1 87 ? 5.431 -2.197 -10.825 1.00 94.81 87 GLN A N 1
ATOM 701 C CA . GLN A 1 87 ? 3.983 -2.158 -10.646 1.00 94.81 87 GLN A CA 1
ATOM 702 C C . GLN A 1 87 ? 3.326 -0.890 -11.195 1.00 94.81 87 GLN A C 1
ATOM 704 O O . GLN A 1 87 ? 2.244 -0.965 -11.772 1.00 94.81 87 GLN A O 1
ATOM 709 N N . ILE A 1 88 ? 3.936 0.276 -10.984 1.00 92.75 88 ILE A N 1
ATOM 710 C CA . ILE A 1 88 ? 3.376 1.546 -11.465 1.00 92.75 88 ILE A CA 1
ATOM 711 C C . ILE A 1 88 ? 3.688 1.796 -12.947 1.00 92.75 88 ILE A C 1
ATOM 713 O O . ILE A 1 88 ? 3.270 2.816 -13.489 1.00 92.75 88 ILE A O 1
ATOM 717 N N . GLY A 1 89 ? 4.457 0.911 -13.597 1.00 87.88 89 GLY A N 1
ATOM 718 C CA . GLY A 1 89 ? 4.824 1.027 -15.010 1.00 87.88 89 GLY A CA 1
ATOM 719 C C . GLY A 1 89 ? 5.629 2.286 -15.343 1.00 87.88 89 GLY A C 1
ATOM 720 O O . GLY A 1 89 ? 5.701 2.685 -16.506 1.00 87.88 89 GLY A O 1
ATOM 721 N N . LYS A 1 90 ? 6.217 2.945 -14.336 1.00 79.00 90 LYS A N 1
ATOM 722 C CA . LYS A 1 90 ? 7.015 4.162 -14.514 1.00 79.00 90 LYS A CA 1
ATOM 723 C C . LYS A 1 90 ? 8.496 3.804 -14.521 1.00 79.00 90 LYS A C 1
ATOM 725 O O . LYS A 1 90 ? 8.960 2.989 -13.731 1.00 79.00 90 LYS A O 1
ATOM 730 N N . GLY A 1 91 ? 9.235 4.426 -15.436 1.00 76.25 91 GLY A N 1
ATOM 731 C CA . GLY A 1 91 ? 10.670 4.200 -15.584 1.00 76.25 91 GLY A CA 1
ATOM 732 C C . GLY A 1 91 ? 11.506 4.832 -14.469 1.00 76.25 91 GLY A C 1
ATOM 733 O O . GLY A 1 91 ? 10.998 5.475 -13.551 1.00 76.25 91 GLY A O 1
ATOM 734 N N . GLU A 1 92 ? 12.825 4.711 -14.612 1.00 83.00 92 GLU A N 1
ATOM 735 C CA . GLU A 1 92 ? 13.826 5.207 -13.657 1.00 83.00 92 GLU A CA 1
ATOM 736 C C . GLU A 1 92 ? 13.661 6.684 -13.258 1.00 83.00 92 GLU A C 1
ATOM 738 O O . GLU A 1 92 ? 14.008 7.055 -12.142 1.00 83.00 92 GLU A O 1
ATOM 743 N N . GLY A 1 93 ? 13.076 7.523 -14.119 1.00 87.06 93 GLY A N 1
ATOM 744 C CA . GLY A 1 93 ? 12.918 8.961 -13.873 1.00 87.06 93 GLY A CA 1
ATOM 745 C C . GLY A 1 93 ? 12.032 9.343 -12.681 1.00 87.06 93 GLY A C 1
ATOM 746 O O . GLY A 1 93 ? 12.099 10.484 -12.237 1.00 87.06 93 GLY A O 1
ATOM 747 N N . VAL A 1 94 ? 11.216 8.425 -12.144 1.00 89.31 94 VAL A N 1
ATOM 748 C CA . VAL A 1 94 ? 10.424 8.679 -10.921 1.00 89.31 94 VAL A CA 1
ATOM 749 C C . VAL A 1 94 ? 10.992 8.000 -9.678 1.00 89.31 94 VAL A C 1
ATOM 751 O O . VAL A 1 94 ? 10.403 8.128 -8.606 1.00 89.31 94 VAL A O 1
ATOM 754 N N . ARG A 1 95 ? 12.115 7.279 -9.805 1.00 93.31 95 ARG A N 1
ATOM 755 C CA . ARG A 1 95 ? 12.694 6.469 -8.727 1.00 93.31 95 ARG A CA 1
ATOM 756 C C . ARG A 1 95 ? 12.883 7.261 -7.455 1.00 93.31 95 ARG A C 1
ATOM 758 O O . ARG A 1 95 ? 12.346 6.859 -6.435 1.00 93.31 95 ARG A O 1
ATOM 765 N N . ASP A 1 96 ? 13.592 8.379 -7.546 1.00 93.62 96 ASP A N 1
ATOM 766 C CA . ASP A 1 96 ? 13.958 9.186 -6.383 1.00 93.62 96 ASP A CA 1
ATOM 767 C C . ASP A 1 96 ? 12.722 9.782 -5.701 1.00 93.62 96 ASP A C 1
ATOM 769 O O . ASP A 1 96 ? 12.664 9.884 -4.479 1.00 93.62 96 ASP A O 1
ATOM 773 N N . GLY A 1 97 ? 11.685 10.110 -6.481 1.00 92.50 97 GLY A N 1
ATOM 774 C CA . GLY A 1 97 ? 10.397 10.540 -5.940 1.00 92.50 97 GLY A CA 1
ATOM 775 C C . GLY A 1 97 ? 9.668 9.415 -5.202 1.00 92.50 97 GLY A C 1
ATOM 776 O O . GLY A 1 97 ? 9.121 9.636 -4.125 1.00 92.50 97 GLY A O 1
ATOM 777 N N . VAL A 1 98 ? 9.680 8.201 -5.760 1.00 93.31 98 VAL A N 1
ATOM 778 C CA . VAL A 1 98 ? 9.061 7.016 -5.149 1.00 93.31 98 VAL A CA 1
ATOM 779 C C . VAL A 1 98 ? 9.817 6.594 -3.890 1.00 93.31 98 VAL A C 1
ATOM 781 O O . VAL A 1 98 ? 9.200 6.430 -2.842 1.00 93.31 98 VAL A O 1
ATOM 784 N N . THR A 1 99 ? 11.141 6.457 -3.953 1.00 93.38 99 THR A N 1
ATOM 785 C CA . THR A 1 99 ? 11.967 6.062 -2.803 1.00 93.38 99 THR A CA 1
ATOM 786 C C . THR A 1 99 ? 12.015 7.147 -1.736 1.00 93.38 99 THR A C 1
ATOM 788 O O . THR A 1 99 ? 12.088 6.821 -0.557 1.00 93.38 99 THR A O 1
ATOM 791 N N . GLY A 1 100 ? 11.872 8.422 -2.108 1.00 93.75 100 GLY A N 1
ATOM 792 C CA . GLY A 1 100 ? 11.692 9.521 -1.158 1.00 93.75 100 GLY A CA 1
ATOM 793 C C . GLY A 1 100 ? 10.420 9.402 -0.309 1.00 93.75 100 GLY A C 1
ATOM 794 O O . GLY A 1 100 ? 10.355 9.976 0.776 1.00 93.75 100 GLY A O 1
ATOM 795 N N . CYS A 1 101 ? 9.421 8.632 -0.757 1.00 93.81 101 CYS A N 1
ATOM 796 C CA . CYS A 1 101 ? 8.238 8.297 0.039 1.00 93.81 101 CYS A CA 1
ATOM 797 C C . CYS A 1 101 ? 8.438 7.078 0.955 1.00 93.81 101 CYS A C 1
ATOM 799 O O . CYS A 1 101 ? 7.569 6.798 1.786 1.00 93.81 101 CYS A O 1
ATOM 801 N N . PHE A 1 102 ? 9.529 6.324 0.797 1.00 89.75 102 PHE A N 1
ATOM 802 C CA . PHE A 1 102 ? 9.790 5.147 1.614 1.00 89.75 102 PHE A CA 1
ATOM 803 C C . PHE A 1 102 ? 10.397 5.616 2.935 1.00 89.75 102 PHE A C 1
ATOM 805 O O . PHE A 1 102 ? 11.558 6.007 3.016 1.00 89.75 102 PHE A O 1
ATOM 812 N N . ASP A 1 103 ? 9.579 5.606 3.981 1.00 79.75 103 ASP A N 1
ATOM 813 C CA . ASP A 1 103 ? 10.076 5.722 5.347 1.00 79.75 103 ASP A CA 1
ATOM 814 C C . ASP A 1 103 ? 10.797 4.405 5.705 1.00 79.75 103 ASP A C 1
ATOM 816 O O . ASP A 1 103 ? 10.403 3.354 5.213 1.00 79.75 103 ASP A O 1
ATOM 820 N N . ASN A 1 104 ? 11.831 4.434 6.543 1.00 68.00 104 ASN A N 1
ATOM 821 C CA . ASN A 1 104 ? 12.449 3.231 7.132 1.00 68.00 104 ASN A CA 1
ATOM 822 C C . ASN A 1 104 ? 12.251 3.200 8.657 1.00 68.00 104 ASN A C 1
ATOM 824 O O . ASN A 1 104 ? 12.915 2.451 9.372 1.00 68.00 104 ASN A O 1
ATOM 828 N N . SER A 1 105 ? 11.369 4.059 9.174 1.00 64.56 105 SER A N 1
ATOM 829 C CA . SER A 1 105 ? 11.106 4.211 10.598 1.00 64.56 105 SER A CA 1
ATOM 830 C C . SER A 1 105 ? 9.699 3.725 10.955 1.00 64.56 105 SER A C 1
ATOM 832 O O . SER A 1 105 ? 8.680 4.368 10.681 1.00 64.56 105 SER A O 1
ATOM 834 N N . GLY A 1 106 ? 9.627 2.570 11.614 1.00 63.53 106 GLY A N 1
ATOM 835 C CA . GLY A 1 106 ? 8.364 2.093 12.164 1.00 63.53 106 GLY A CA 1
ATOM 836 C C . GLY A 1 106 ? 8.489 0.776 12.909 1.00 63.53 106 GLY A C 1
ATOM 837 O O . GLY A 1 106 ? 8.831 -0.240 12.323 1.00 63.53 106 GLY A O 1
ATOM 838 N N . THR A 1 107 ? 8.159 0.782 14.199 1.00 74.56 107 THR A N 1
ATOM 839 C CA . THR A 1 107 ? 7.798 -0.444 14.931 1.00 74.56 107 THR A CA 1
ATOM 840 C C . THR A 1 107 ? 6.345 -0.844 14.661 1.00 74.56 107 THR A C 1
ATOM 842 O O . THR A 1 107 ? 6.000 -2.017 14.752 1.00 74.56 107 THR A O 1
ATOM 845 N N . ASP A 1 108 ? 5.498 0.126 14.297 1.00 91.94 108 ASP A N 1
ATOM 846 C CA . ASP A 1 108 ? 4.136 -0.086 13.810 1.00 91.94 108 ASP A CA 1
ATOM 847 C C . ASP A 1 108 ? 4.145 -0.168 12.279 1.00 91.94 108 ASP A C 1
ATOM 849 O O . ASP A 1 108 ? 4.233 0.846 11.576 1.00 91.94 108 ASP A O 1
ATOM 853 N N . THR A 1 109 ? 4.045 -1.391 11.759 1.00 93.75 109 THR A N 1
ATOM 854 C CA . THR A 1 109 ? 4.076 -1.645 10.315 1.00 93.75 109 THR A CA 1
ATOM 855 C C . THR A 1 109 ? 2.821 -1.147 9.595 1.00 93.75 109 THR A C 1
ATOM 857 O O . THR A 1 109 ? 2.889 -0.795 8.415 1.00 93.75 109 THR A O 1
ATOM 860 N N . CYS A 1 110 ? 1.683 -1.020 10.288 1.00 96.12 110 CYS A N 1
ATOM 861 C CA . CYS A 1 110 ? 0.474 -0.431 9.718 1.00 96.12 110 CYS A CA 1
ATOM 862 C C . CYS A 1 110 ? 0.654 1.072 9.484 1.00 96.12 110 CYS A C 1
ATOM 864 O O . CYS A 1 110 ? 0.365 1.580 8.397 1.00 96.12 110 CYS A O 1
ATOM 866 N N . ALA A 1 111 ? 1.158 1.788 10.492 1.00 94.62 111 ALA A N 1
ATOM 867 C CA . ALA A 1 111 ? 1.462 3.209 10.365 1.00 94.62 111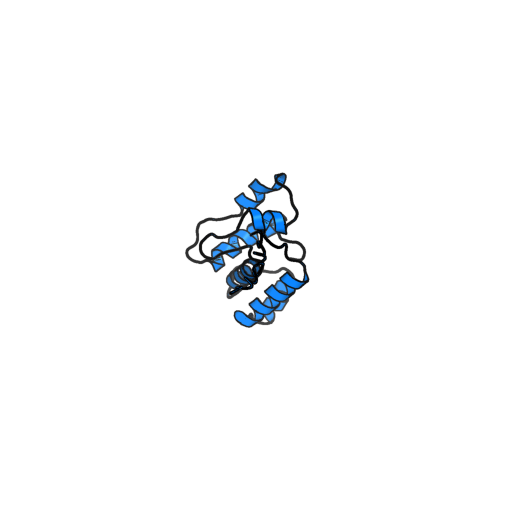 ALA A CA 1
ATOM 868 C C . ALA A 1 111 ? 2.556 3.462 9.323 1.00 94.62 111 ALA A C 1
ATOM 870 O O . ALA A 1 111 ? 2.459 4.409 8.540 1.00 94.62 111 ALA A O 1
ATOM 871 N N . TRP A 1 112 ? 3.563 2.590 9.276 1.00 94.44 112 TRP A N 1
ATOM 872 C CA . TRP A 1 112 ? 4.642 2.652 8.301 1.00 94.44 112 TRP A CA 1
ATOM 873 C C . TRP A 1 112 ? 4.128 2.578 6.856 1.00 94.44 112 TRP A C 1
ATOM 875 O O . TRP A 1 112 ? 4.355 3.508 6.075 1.00 94.44 112 TRP A O 1
ATOM 885 N N . ALA A 1 113 ? 3.362 1.538 6.510 1.00 95.56 113 ALA A N 1
ATOM 886 C CA . ALA A 1 113 ? 2.791 1.408 5.170 1.00 95.56 113 ALA A CA 1
ATOM 887 C C . ALA A 1 113 ? 1.867 2.588 4.822 1.00 95.56 113 ALA A C 1
ATOM 889 O O . ALA A 1 113 ? 1.885 3.098 3.698 1.00 95.56 113 ALA A O 1
ATOM 890 N N . TYR A 1 114 ? 1.085 3.062 5.797 1.00 95.94 114 TYR A N 1
ATOM 891 C CA . TYR A 1 114 ? 0.167 4.179 5.603 1.00 95.94 114 TYR A CA 1
ATOM 892 C C . TYR A 1 114 ? 0.882 5.503 5.293 1.00 95.94 114 TYR A C 1
ATOM 894 O O . TYR A 1 114 ? 0.434 6.251 4.423 1.00 95.94 114 TYR A O 1
ATOM 902 N N . LYS A 1 115 ? 2.001 5.810 5.961 1.00 94.69 115 LYS A N 1
ATOM 903 C CA . LYS A 1 115 ? 2.795 7.015 5.658 1.00 94.69 115 LYS A CA 1
ATOM 904 C C . LYS A 1 115 ? 3.270 7.017 4.204 1.00 94.69 115 LYS A C 1
ATOM 906 O O . LYS A 1 115 ? 3.093 8.022 3.511 1.00 94.69 115 LYS A O 1
ATOM 911 N N . GLY A 1 116 ? 3.809 5.886 3.739 1.00 94.75 116 GLY A N 1
ATOM 912 C CA . GLY A 1 116 ? 4.215 5.716 2.343 1.00 94.75 116 GLY A CA 1
ATOM 913 C C . GLY A 1 116 ? 3.032 5.910 1.396 1.00 94.75 116 GLY A C 1
ATOM 914 O O . GLY A 1 116 ? 3.100 6.736 0.488 1.00 94.75 116 GLY A O 1
ATOM 915 N N . PHE A 1 117 ? 1.897 5.262 1.681 1.00 95.75 117 PHE A N 1
ATOM 916 C CA . PHE A 1 117 ? 0.650 5.433 0.931 1.00 95.75 117 PHE A CA 1
ATOM 917 C C . PHE A 1 117 ? 0.217 6.896 0.786 1.00 95.75 117 PHE A C 1
ATOM 919 O O . PHE A 1 117 ? -0.064 7.338 -0.326 1.00 95.75 117 PHE A O 1
ATOM 926 N N . VAL A 1 118 ? 0.193 7.669 1.875 1.00 95.06 118 VAL A N 1
ATOM 927 C CA . VAL A 1 118 ? -0.179 9.092 1.824 1.00 95.06 118 VAL A CA 1
ATOM 928 C C . VAL A 1 118 ? 0.788 9.885 0.946 1.00 95.06 118 VAL A C 1
ATOM 930 O O . VAL A 1 118 ? 0.357 10.762 0.194 1.00 95.06 118 VAL A O 1
ATOM 933 N N . CYS A 1 119 ? 2.085 9.583 1.012 1.00 95.81 119 CYS A N 1
ATOM 934 C CA . CYS A 1 119 ? 3.076 10.210 0.147 1.00 95.81 119 CYS A CA 1
ATOM 935 C C . CYS A 1 119 ? 2.854 9.844 -1.331 1.00 95.81 119 CYS A C 1
ATOM 937 O O . CYS A 1 119 ? 2.813 10.742 -2.175 1.00 95.81 119 CYS A O 1
ATOM 939 N N . PHE A 1 120 ? 2.608 8.569 -1.652 1.00 95.31 120 PHE A N 1
ATOM 940 C CA . PHE A 1 120 ? 2.303 8.133 -3.019 1.00 95.31 120 PHE A CA 1
ATOM 941 C C . PHE A 1 120 ? 1.020 8.764 -3.557 1.00 95.31 120 PHE A C 1
ATOM 943 O O . PHE A 1 120 ? 0.985 9.196 -4.708 1.00 95.31 120 PHE A O 1
ATOM 950 N N . PHE A 1 121 ? -0.019 8.858 -2.723 1.00 93.31 121 PHE A N 1
ATOM 951 C CA . PHE A 1 121 ? -1.294 9.478 -3.078 1.00 93.31 121 PHE A CA 1
ATOM 952 C C . PHE A 1 121 ? -1.099 10.948 -3.463 1.00 93.31 121 PHE A C 1
ATOM 954 O O . PHE A 1 121 ? -1.593 11.387 -4.499 1.00 93.31 121 PHE A O 1
ATOM 961 N N . LYS A 1 122 ? -0.330 11.705 -2.669 1.00 93.81 122 LYS A N 1
ATOM 962 C CA . LYS A 1 122 ? -0.046 13.127 -2.925 1.00 93.81 122 LYS A CA 1
ATOM 963 C C . LYS A 1 122 ? 0.791 13.363 -4.182 1.00 93.81 122 LYS A C 1
ATOM 965 O O . LYS A 1 122 ? 0.595 14.375 -4.845 1.00 93.81 122 LYS A O 1
ATOM 970 N N . ASN A 1 123 ? 1.710 12.451 -4.498 1.00 93.44 123 ASN A N 1
ATOM 971 C CA . ASN A 1 123 ? 2.660 12.608 -5.603 1.00 93.44 123 ASN A CA 1
ATOM 972 C C . ASN A 1 123 ? 2.256 11.860 -6.889 1.00 93.44 123 ASN A C 1
ATOM 974 O O . ASN A 1 123 ? 2.997 11.876 -7.869 1.00 93.44 123 ASN A O 1
ATOM 978 N N . GLY A 1 124 ? 1.095 11.195 -6.917 1.00 92.50 124 GLY A N 1
ATOM 979 C CA . GLY A 1 124 ? 0.646 10.444 -8.095 1.00 92.50 124 GLY A CA 1
ATOM 980 C C . GLY A 1 124 ? 1.508 9.211 -8.392 1.00 92.50 124 GLY A C 1
ATOM 981 O O . GLY A 1 124 ? 1.763 8.886 -9.556 1.00 92.50 124 GLY A O 1
ATOM 982 N N . PHE A 1 125 ? 1.983 8.539 -7.342 1.00 94.44 125 PHE A N 1
ATOM 983 C CA . PHE A 1 125 ? 2.766 7.303 -7.428 1.00 94.44 125 PHE A CA 1
ATOM 984 C C . PHE A 1 125 ? 1.966 6.054 -7.066 1.00 94.44 125 PHE A C 1
ATOM 986 O O . PHE A 1 125 ? 2.551 4.991 -6.938 1.00 94.44 125 PHE A O 1
ATOM 993 N N . LEU A 1 126 ? 0.647 6.144 -6.895 1.00 92.81 126 LEU A N 1
ATOM 994 C CA . LEU A 1 126 ? -0.149 4.946 -6.640 1.00 92.81 126 LEU A CA 1
ATOM 995 C C . LEU A 1 126 ? -0.218 4.037 -7.876 1.00 92.81 126 LEU A C 1
ATOM 997 O O . LEU A 1 126 ? -0.288 4.556 -8.991 1.00 92.81 126 LEU A O 1
ATOM 1001 N N . PRO A 1 127 ? -0.255 2.704 -7.682 1.00 89.25 127 PRO A N 1
ATOM 1002 C CA . PRO A 1 127 ? -0.591 1.763 -8.743 1.00 89.25 127 PRO A CA 1
ATOM 1003 C C . PRO A 1 127 ? -1.923 2.098 -9.413 1.00 89.25 127 PRO A C 1
ATOM 1005 O O . PRO A 1 127 ? -2.839 2.636 -8.782 1.00 89.25 127 PRO A O 1
ATOM 1008 N N . ASP A 1 128 ? -2.055 1.733 -10.682 1.00 85.81 128 ASP A N 1
ATOM 1009 C CA . ASP A 1 128 ? -3.290 1.962 -11.423 1.00 85.81 128 ASP A CA 1
ATOM 1010 C C . ASP A 1 128 ? -4.491 1.281 -10.753 1.00 85.81 128 ASP A C 1
ATOM 1012 O O . ASP A 1 128 ? -4.437 0.143 -10.284 1.00 85.81 128 ASP A O 1
ATOM 1016 N N . GLY A 1 129 ? -5.611 2.003 -10.706 1.00 81.38 129 GLY A N 1
ATOM 1017 C CA . GLY A 1 129 ? -6.851 1.519 -10.100 1.00 81.38 129 GLY A CA 1
ATOM 1018 C C . GLY A 1 129 ? -6.931 1.647 -8.575 1.00 81.38 129 GLY A C 1
ATOM 1019 O O . GLY A 1 129 ? -7.956 1.235 -8.015 1.00 81.38 129 GLY A O 1
ATOM 1020 N N . PHE A 1 130 ? -5.915 2.221 -7.911 1.00 80.88 130 PHE A N 1
ATOM 1021 C CA . PHE A 1 130 ? -5.957 2.528 -6.474 1.00 80.88 130 PHE A CA 1
ATOM 1022 C C . PHE A 1 130 ? -7.005 3.595 -6.103 1.00 80.88 130 PHE A C 1
ATOM 1024 O O . PHE A 1 130 ? -7.221 4.568 -6.874 1.00 80.88 130 PHE A O 1
#

Radius of gyration: 19.58 Å; Cα contacts (8 Å, |Δi|>4): 120; chains: 1; bounding box: 42×71×34 Å

Mean predicted aligned error: 7.85 Å

Solvent-accessible surface area (backbone atoms only — not comparable to full-atom values): 7923 Å² total; per-residue (Å²): 142,81,86,82,80,78,79,77,81,76,78,78,79,78,78,73,94,66,79,76,72,70,53,64,67,54,52,53,47,28,47,53,50,33,38,60,75,70,62,57,53,66,72,57,54,58,32,46,78,71,73,49,82,59,98,49,88,64,42,25,46,42,50,27,42,32,37,35,68,69,67,33,35,42,88,89,76,37,68,41,66,72,48,44,36,58,46,50,71,51,62,77,92,49,44,69,66,56,56,70,31,56,71,92,75,61,94,50,51,27,59,39,41,31,54,26,50,54,43,25,61,75,69,72,60,56,46,82,89,115

Secondary structure (DSSP, 8-state):
-----------------------HHHHHHHHHHHHHHTT--HHHHHHHHTT---SSTTHHHHHHHHHHHTTSEETTTEE-HHHHHHHTT--GGGHHHHHTT-----S-HHHHHHHHHHHHHHHT-SPTT-

InterPro domains:
  IPR006170 Pheromone/general odorant binding protein [PF01395] (19-123)
  IPR006170 Pheromone/general odorant binding protein [SM00708] (30-124)
  IPR036728 Pheromone/general odorant binding protein superfamily [G3DSA:1.10.238.20] (25-127)
  IPR036728 Pheromone/general odorant binding protein superfamily [SSF47565] (22-123)

Foldseek 3Di:
DDDPPPPPPPPPPPPDPDQDADDLVLLVVQLVVLCVVLVPDPVVVVCVVVVRQDPDDCRLVSLLSSCVSSVQQDQQAGGDQVNLCVRQVHDPPCSCQLVVLQDPDDPPSSVRSVSSVVSCVVVVSDGPPD

Nearest PDB structures (foldseek):
  8by4-assembly1_A  TM=9.330E-01  e=5.147E-08  Aedes albopictus
  6opb-assembly3_B  TM=9.419E-01  e=6.397E-08  Aedes aegypti
  6oii-assembly1_A  TM=9.533E-01  e=1.526E-07  Aedes aegypti
  3cz2-assembly1_A  TM=6.689E-01  e=1.404E-03  Apis mellifera
  6qq4-assembly2_B  TM=7.221E-01  e=8.431E-03  Drosophila melanogaster

Organism: NCBI:txid903466

Sequence (130 aa):
MKFLIFFVLITVVSVSAGYDVKNKEDLDRARKECIQELKVPGGLVDEYRKKIYKFEGVTPCYIKCVFSRLGLFDDAIGFQTNYYLAQIGKGEGVRDGVTGCFDNSGTDTCAWAYKGFVCFFKNGFLPDGF

pLDDT: mean 87.78, std 14.84, range [41.62, 98.69]